Protein AF-A0AAV0KMB2-F1 (afdb_monomer_lite)

Secondary structure (DSSP, 8-state):
-TTTSHHHHHHHHHH-EEEEEEE-SS--TTSTT---HHHHHT-S-HHHHHHHHHHT--TT--EEEEEETTEEEEEEEE--

Sequence (80 aa):
MREKYPEFVRQLEKQGLIYNRVLGEKDNPNSPIGRGWKSTFLTENKAVAEERFVISKPSGGEMLFRLKGNIFFIILFVWV

Organism: NCBI:txid586396

InterPro domains:
  IPR042098 Glutarate 2-hydroxylase superfamily [G3DSA:3.60.130.10] (1-64)

pLDDT: mean 80.16, std 11.87, range [51.72, 95.56]

Foldseek 3Di:
DCVVCVPVVVCCQVPPDKDKDKAAQDADPVDPNRHHLCNVQVHNDPVSSVVSVVVPQPPAWDWDWDDDPRMTITITTHND

Radius of gyration: 15.43 Å; chains: 1; bounding box: 40×24×36 Å

Structure (mmCIF, N/CA/C/O backbone):
data_AF-A0AAV0KMB2-F1
#
_entry.id   AF-A0AAV0KMB2-F1
#
loop_
_atom_site.group_PDB
_atom_site.id
_atom_site.type_symbol
_atom_site.label_atom_id
_atom_site.label_alt_id
_atom_site.label_comp_id
_atom_site.label_asym_id
_atom_site.label_entity_id
_atom_site.label_seq_id
_atom_site.pdbx_PDB_ins_code
_atom_site.Cartn_x
_atom_site.Cartn_y
_atom_site.Cartn_z
_atom_site.occupancy
_atom_site.B_iso_or_equiv
_atom_site.auth_seq_id
_atom_site.auth_comp_id
_atom_site.auth_asym_id
_atom_site.auth_atom_id
_atom_site.pdbx_PDB_model_num
ATOM 1 N N . MET A 1 1 ? -17.802 8.247 9.342 1.00 82.19 1 MET A N 1
ATOM 2 C CA . MET A 1 1 ? -17.031 7.047 9.756 1.00 82.19 1 MET A CA 1
ATOM 3 C C . MET A 1 1 ? -16.906 6.943 11.266 1.00 82.19 1 MET A C 1
ATOM 5 O O . MET A 1 1 ? -17.393 5.960 11.803 1.00 82.19 1 MET A O 1
ATOM 9 N N . ARG A 1 2 ? -16.345 7.946 11.956 1.00 86.06 2 ARG A N 1
ATOM 10 C CA . ARG A 1 2 ? -16.196 7.926 13.423 1.00 86.06 2 ARG A CA 1
ATOM 11 C C . ARG A 1 2 ? -17.532 7.822 14.179 1.00 86.06 2 ARG A C 1
ATOM 13 O O . ARG A 1 2 ? -17.613 7.078 15.137 1.00 86.06 2 ARG A O 1
ATOM 20 N N . GLU A 1 3 ? -18.597 8.459 13.697 1.00 93.25 3 GLU A N 1
ATOM 21 C CA . GLU A 1 3 ? -19.934 8.363 14.322 1.00 93.25 3 GLU A CA 1
ATOM 22 C C . GLU A 1 3 ? -20.606 6.995 14.130 1.00 93.25 3 GLU A C 1
ATOM 24 O O . GLU A 1 3 ? -21.330 6.524 14.999 1.00 93.25 3 GLU A O 1
ATOM 29 N N . LYS A 1 4 ? -20.348 6.335 12.994 1.00 95.56 4 LYS A N 1
ATOM 30 C CA . LYS A 1 4 ? -20.968 5.049 12.636 1.00 95.56 4 LYS A CA 1
ATOM 31 C C . LYS A 1 4 ? -20.181 3.847 13.169 1.00 95.56 4 LYS A C 1
ATOM 33 O O . LYS A 1 4 ? -20.774 2.820 13.476 1.00 95.56 4 LYS A O 1
ATOM 38 N N . TYR A 1 5 ? -18.856 3.978 13.272 1.00 95.38 5 TYR A N 1
ATOM 39 C CA . TYR A 1 5 ? -17.931 2.937 13.730 1.00 95.38 5 TYR A CA 1
ATOM 40 C C . TYR A 1 5 ? -16.838 3.534 14.639 1.00 95.38 5 TYR A C 1
ATOM 42 O O . TYR A 1 5 ? -15.657 3.526 14.275 1.00 95.38 5 TYR A O 1
ATOM 50 N N . PRO A 1 6 ? -17.204 4.080 15.812 1.00 94.19 6 PRO A N 1
ATOM 51 C CA . PRO A 1 6 ? -16.268 4.801 16.682 1.00 94.19 6 PRO A CA 1
ATOM 52 C C . PRO A 1 6 ? -15.113 3.920 17.159 1.00 94.19 6 PRO A C 1
ATOM 54 O O . PRO A 1 6 ? -13.959 4.341 17.141 1.00 94.19 6 PRO A O 1
ATOM 57 N N . GLU A 1 7 ? -15.406 2.667 17.500 1.00 95.44 7 GLU A N 1
ATOM 58 C CA . GLU A 1 7 ? -14.401 1.715 17.973 1.00 95.44 7 GLU A CA 1
ATOM 59 C C . GLU A 1 7 ? -13.396 1.311 16.896 1.00 95.44 7 GLU A C 1
ATOM 61 O O . GLU A 1 7 ? -12.207 1.179 17.179 1.00 95.44 7 GLU A O 1
ATOM 66 N N . PHE A 1 8 ? -13.852 1.162 15.652 1.00 92.38 8 PHE A N 1
ATOM 67 C CA . PHE A 1 8 ? -12.971 0.868 14.525 1.00 92.38 8 PHE 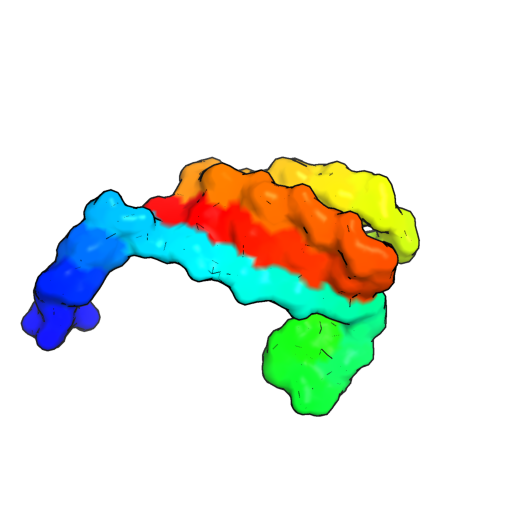A CA 1
ATOM 68 C C . PHE A 1 8 ? -11.983 2.012 14.298 1.00 92.38 8 PHE A C 1
ATOM 70 O O . PHE A 1 8 ? -10.781 1.784 14.209 1.00 92.38 8 PHE A O 1
ATOM 77 N N . VAL A 1 9 ? -12.480 3.251 14.278 1.00 92.62 9 VAL A N 1
ATOM 78 C CA . VAL A 1 9 ? -11.638 4.439 14.086 1.00 92.62 9 VAL A CA 1
ATOM 79 C C . VAL A 1 9 ? -10.636 4.599 15.233 1.00 92.62 9 VAL A C 1
ATOM 81 O O . VAL A 1 9 ? -9.454 4.801 14.976 1.00 92.62 9 VAL A O 1
A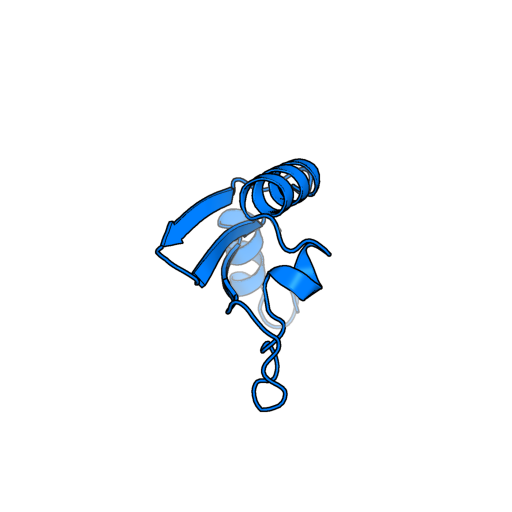TOM 84 N N . ARG A 1 10 ? -11.065 4.392 16.484 1.00 92.69 10 ARG A N 1
ATOM 85 C CA . ARG A 1 10 ? -10.170 4.421 17.652 1.00 92.69 10 ARG A CA 1
ATOM 86 C C . ARG A 1 10 ? -9.046 3.384 17.557 1.00 92.69 10 ARG A C 1
ATOM 88 O O . ARG A 1 10 ? -7.917 3.654 17.959 1.00 92.69 10 ARG A O 1
ATOM 95 N N . GLN A 1 11 ? -9.342 2.185 17.055 1.00 92.69 11 GLN A N 1
ATOM 96 C CA . GLN A 1 11 ? -8.324 1.151 16.861 1.00 92.69 11 GLN A CA 1
ATOM 97 C C . GLN A 1 11 ? -7.360 1.494 15.726 1.00 92.69 11 GLN A C 1
ATOM 99 O O . GLN A 1 11 ? -6.165 1.275 15.896 1.00 92.69 11 GLN A O 1
ATOM 104 N N . LEU A 1 12 ? -7.849 2.071 14.624 1.00 90.56 12 LEU A N 1
ATOM 105 C CA . LEU A 1 12 ? -6.998 2.536 13.525 1.00 90.56 12 LEU A CA 1
ATOM 106 C C . LEU A 1 12 ? -6.004 3.609 13.973 1.00 90.56 12 LEU A C 1
ATOM 108 O O . LEU A 1 12 ? -4.834 3.523 13.630 1.00 90.56 12 LEU A O 1
ATOM 112 N N . GLU A 1 13 ? -6.446 4.578 14.770 1.00 89.44 13 GLU A N 1
ATOM 113 C CA . GLU A 1 13 ? -5.574 5.633 15.310 1.00 89.44 13 GLU A CA 1
ATOM 114 C C . GLU A 1 13 ? -4.551 5.064 16.298 1.00 89.44 13 GLU A C 1
ATOM 116 O O . GLU A 1 13 ? -3.381 5.436 16.299 1.00 89.44 13 GLU A O 1
ATOM 121 N N . LYS A 1 14 ? -4.973 4.110 17.138 1.00 90.56 14 LYS A N 1
ATOM 122 C CA . LYS A 1 14 ? -4.086 3.498 18.134 1.00 90.56 14 LYS A CA 1
ATOM 123 C C . LYS A 1 14 ? -3.044 2.564 17.514 1.00 90.56 14 LYS A C 1
ATOM 125 O O . LYS A 1 14 ? -1.931 2.481 18.026 1.00 90.56 14 LYS A O 1
ATOM 130 N N . GLN A 1 15 ? -3.428 1.785 16.505 1.00 89.62 15 GLN A N 1
ATOM 131 C CA . GLN A 1 15 ? -2.611 0.689 15.967 1.00 89.62 15 GLN A CA 1
ATOM 132 C C . GLN A 1 15 ? -1.973 1.022 14.614 1.00 89.62 15 GLN A C 1
ATOM 134 O O . GLN A 1 15 ? -1.018 0.357 14.219 1.00 89.62 15 GLN A O 1
ATOM 139 N N . GLY A 1 16 ? -2.488 2.026 13.905 1.00 86.44 16 GLY A N 1
ATOM 140 C CA . GLY A 1 16 ? -2.123 2.304 12.524 1.00 86.44 16 GLY A CA 1
ATOM 141 C C . GLY A 1 16 ? -2.609 1.223 11.556 1.00 86.44 16 GLY A C 1
ATOM 142 O O . GLY A 1 16 ? -3.485 0.406 11.852 1.00 86.44 16 GLY A O 1
ATOM 143 N N . LEU A 1 17 ? -2.032 1.228 10.359 1.00 85.81 17 LEU A N 1
ATOM 144 C CA . LEU A 1 17 ? -2.320 0.291 9.281 1.00 85.81 17 LEU A CA 1
ATOM 145 C C . LEU A 1 17 ? -1.028 -0.235 8.664 1.00 85.81 17 LEU A C 1
ATOM 147 O O . LEU A 1 17 ? -0.059 0.504 8.498 1.00 85.81 17 LEU A O 1
ATOM 151 N N . ILE A 1 18 ? -1.050 -1.503 8.256 1.00 83.88 18 ILE A N 1
ATOM 152 C CA . ILE A 1 18 ? 0.027 -2.123 7.484 1.00 83.88 18 ILE A CA 1
ATOM 153 C C . ILE A 1 18 ? -0.481 -2.370 6.068 1.00 83.88 18 ILE A C 1
ATOM 155 O O . ILE A 1 18 ? -1.389 -3.172 5.848 1.00 83.88 18 ILE A O 1
ATOM 159 N N . TYR A 1 19 ? 0.133 -1.701 5.099 1.00 81.88 19 TYR A N 1
ATOM 160 C CA . TYR A 1 19 ? -0.146 -1.885 3.682 1.00 81.88 19 TYR A CA 1
ATOM 161 C C . TYR A 1 19 ? 0.918 -2.773 3.053 1.00 81.88 19 TYR A C 1
ATOM 163 O O . TYR A 1 19 ? 2.059 -2.355 2.858 1.00 81.88 19 TYR A O 1
ATOM 171 N N . ASN A 1 20 ? 0.514 -3.987 2.687 1.00 83.31 20 ASN A N 1
ATOM 172 C CA . ASN A 1 20 ? 1.350 -4.922 1.946 1.00 83.31 20 ASN A CA 1
ATOM 173 C C . ASN A 1 20 ? 1.006 -4.851 0.461 1.00 83.31 20 ASN A C 1
ATOM 175 O O . ASN A 1 20 ? -0.122 -5.145 0.061 1.00 83.31 20 ASN A O 1
ATOM 179 N N . ARG A 1 21 ? 1.984 -4.491 -0.369 1.0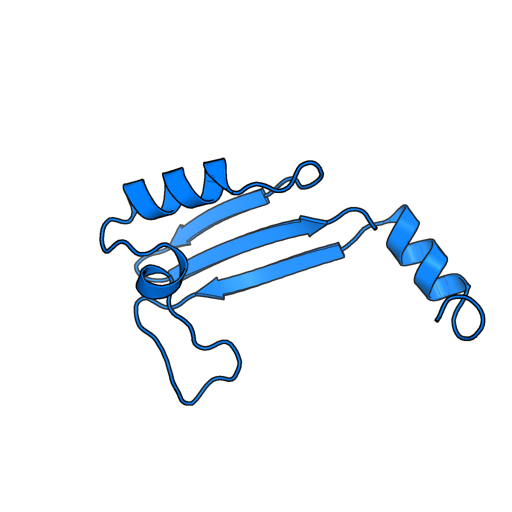0 83.69 21 ARG A N 1
ATOM 180 C CA . ARG A 1 21 ? 1.832 -4.445 -1.821 1.00 83.69 21 ARG A CA 1
ATOM 181 C C . ARG A 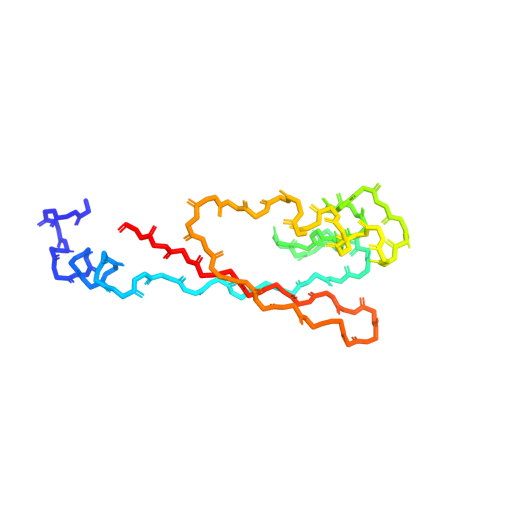1 21 ? 2.943 -5.214 -2.514 1.00 83.69 21 ARG A C 1
ATOM 183 O O . ARG A 1 21 ? 4.118 -5.090 -2.181 1.00 83.69 21 ARG A O 1
ATOM 190 N N . VAL A 1 22 ? 2.541 -5.988 -3.514 1.00 84.69 22 VAL A N 1
ATOM 191 C CA . VAL A 1 22 ? 3.433 -6.769 -4.364 1.00 84.69 22 VAL A CA 1
ATOM 192 C C . VAL A 1 22 ? 3.368 -6.192 -5.772 1.00 84.69 22 VAL A C 1
ATOM 194 O O . VAL A 1 22 ? 2.290 -6.123 -6.359 1.00 84.69 22 VAL A O 1
ATOM 197 N N . LEU A 1 23 ? 4.508 -5.753 -6.299 1.00 86.00 23 LEU A N 1
ATOM 198 C CA . LEU A 1 23 ? 4.630 -5.218 -7.652 1.00 86.00 23 LEU A CA 1
ATOM 199 C C . LEU A 1 23 ? 5.406 -6.209 -8.520 1.00 86.00 23 LEU A C 1
ATOM 201 O O . LEU A 1 23 ? 6.540 -6.580 -8.204 1.00 86.00 23 LEU A O 1
ATOM 205 N N . GLY A 1 24 ? 4.794 -6.621 -9.629 1.00 87.62 24 GLY A N 1
ATOM 206 C CA . GLY A 1 24 ? 5.485 -7.365 -10.679 1.00 87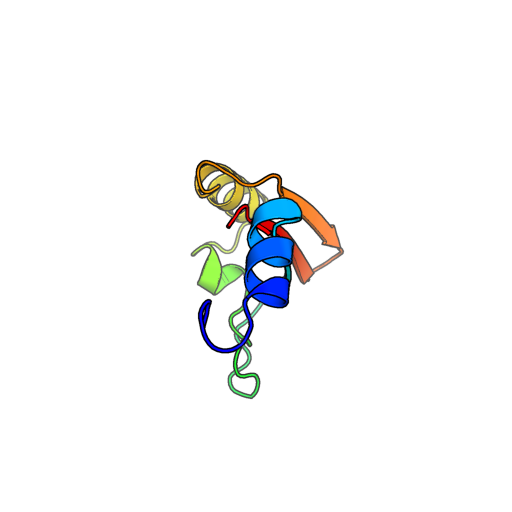.62 24 GLY A CA 1
ATOM 207 C C . GLY A 1 24 ? 6.479 -6.483 -11.437 1.00 87.62 24 GLY A C 1
ATOM 208 O O . GLY A 1 24 ? 6.560 -5.276 -11.218 1.00 87.62 24 GLY A O 1
ATOM 209 N N . GLU A 1 25 ? 7.244 -7.076 -12.349 1.00 87.94 25 GLU A N 1
ATOM 210 C CA . GLU A 1 25 ? 8.219 -6.324 -13.146 1.00 87.94 25 GLU A CA 1
ATOM 211 C C . GLU A 1 25 ? 7.570 -5.374 -14.159 1.00 87.94 25 GLU A C 1
ATOM 213 O O . GLU A 1 25 ? 8.004 -4.232 -14.306 1.00 87.94 25 GLU A O 1
ATOM 218 N N . LYS A 1 26 ? 6.520 -5.846 -14.833 1.00 89.31 26 LYS A N 1
ATOM 219 C CA . LYS A 1 26 ? 5.773 -5.116 -15.860 1.00 89.31 26 LYS A CA 1
ATOM 220 C C . LYS A 1 26 ? 4.343 -4.866 -15.405 1.00 89.31 26 LYS A C 1
ATOM 222 O O . LYS A 1 26 ? 3.854 -5.521 -14.484 1.00 89.31 26 LYS A O 1
ATOM 227 N N . ASP A 1 27 ? 3.684 -3.942 -16.090 1.00 91.38 27 ASP A N 1
ATOM 228 C CA . ASP A 1 27 ? 2.268 -3.682 -15.889 1.00 91.38 27 ASP A CA 1
ATOM 229 C C . ASP A 1 27 ? 1.418 -4.874 -16.355 1.00 91.38 27 ASP A C 1
ATOM 231 O O . ASP A 1 27 ? 1.675 -5.482 -17.395 1.00 91.38 27 ASP A O 1
ATOM 235 N N . ASN A 1 28 ? 0.394 -5.198 -15.572 1.00 90.56 28 ASN A N 1
ATOM 236 C CA . ASN A 1 28 ? -0.618 -6.194 -15.880 1.00 90.56 28 ASN A CA 1
ATOM 237 C C . ASN A 1 28 ? -1.989 -5.500 -15.976 1.00 90.56 28 ASN A C 1
ATOM 239 O O . ASN A 1 28 ? -2.569 -5.178 -14.936 1.00 90.56 28 ASN A O 1
ATOM 243 N N . PRO A 1 29 ? -2.532 -5.298 -17.190 1.00 90.19 29 PRO A N 1
ATOM 244 C CA . PRO A 1 29 ? -3.808 -4.609 -17.383 1.00 90.19 29 PRO A CA 1
ATOM 245 C C . PRO A 1 29 ? -5.009 -5.391 -16.832 1.00 90.19 29 PRO A C 1
ATOM 247 O O . PRO A 1 29 ? -6.059 -4.806 -16.593 1.00 90.19 29 PRO A O 1
ATOM 250 N N . ASN A 1 30 ? -4.857 -6.695 -16.578 1.00 91.44 30 ASN A N 1
ATOM 251 C CA . ASN A 1 30 ? -5.927 -7.539 -16.044 1.00 91.44 30 ASN A CA 1
ATOM 252 C C . ASN A 1 30 ? -6.039 -7.472 -14.512 1.00 91.44 30 ASN A C 1
ATOM 254 O O . ASN A 1 30 ? -6.910 -8.115 -13.933 1.00 91.44 30 ASN A O 1
ATOM 258 N N . SER A 1 31 ? -5.151 -6.733 -13.837 1.00 85.56 31 SER A N 1
ATOM 259 C CA . SER A 1 31 ? -5.191 -6.551 -12.386 1.00 85.56 31 SER A CA 1
ATOM 260 C C . SER A 1 31 ? -5.489 -5.090 -12.034 1.00 85.56 31 SER A C 1
ATOM 262 O O . SER A 1 31 ? -4.762 -4.206 -12.494 1.00 85.56 31 SER A O 1
ATOM 264 N N . PRO A 1 32 ? -6.474 -4.808 -11.153 1.00 84.19 32 PRO A N 1
ATOM 265 C CA . PRO A 1 32 ? -6.796 -3.443 -10.716 1.00 84.19 32 PRO A CA 1
ATOM 266 C C . PRO A 1 32 ? -5.607 -2.681 -10.111 1.00 84.19 32 PRO A C 1
ATOM 268 O O . PRO A 1 32 ? -5.547 -1.457 -10.169 1.00 84.19 32 PRO A O 1
ATOM 271 N N . ILE A 1 33 ? -4.644 -3.407 -9.536 1.00 83.31 33 ILE A N 1
ATOM 272 C CA . ILE A 1 33 ? -3.414 -2.862 -8.942 1.00 83.31 33 ILE A CA 1
ATOM 273 C C . ILE A 1 33 ? -2.157 -3.297 -9.702 1.00 83.31 33 ILE A C 1
ATOM 275 O O . ILE A 1 33 ? -1.051 -3.173 -9.172 1.00 83.31 33 ILE A O 1
ATOM 279 N N . GLY A 1 34 ? -2.321 -3.787 -10.934 1.00 86.44 34 GLY A N 1
ATOM 280 C CA . GLY A 1 34 ? -1.311 -4.480 -11.731 1.00 86.44 34 GLY A CA 1
ATOM 281 C C . GLY A 1 34 ? -0.146 -3.635 -12.225 1.00 86.44 34 GLY A C 1
ATOM 282 O O . GLY A 1 34 ? 0.623 -4.124 -13.041 1.00 86.44 34 GLY A O 1
ATOM 283 N N . ARG A 1 35 ? 0.013 -2.393 -11.761 1.00 88.44 35 ARG A N 1
ATOM 284 C CA . ARG A 1 35 ? 1.179 -1.573 -12.097 1.00 88.44 35 ARG A CA 1
ATOM 285 C C . ARG A 1 35 ? 2.459 -2.251 -11.595 1.00 88.44 35 ARG A C 1
ATOM 287 O O . ARG A 1 35 ? 2.553 -2.596 -10.418 1.00 88.44 35 ARG A O 1
ATOM 294 N N . GLY A 1 36 ? 3.434 -2.423 -12.476 1.00 89.50 36 GLY A N 1
ATOM 295 C CA . GLY A 1 36 ? 4.740 -2.978 -12.165 1.00 89.50 36 GLY A CA 1
ATOM 296 C C . GLY A 1 36 ? 5.650 -1.970 -11.468 1.00 89.50 36 GLY A C 1
ATOM 297 O O . GLY A 1 36 ? 5.402 -0.759 -11.458 1.00 89.50 36 GLY A O 1
ATOM 298 N N . TRP A 1 37 ? 6.737 -2.459 -10.876 1.00 87.88 37 TRP A N 1
ATOM 299 C CA . TRP A 1 37 ? 7.685 -1.597 -10.171 1.00 87.88 37 TRP A CA 1
ATOM 300 C C . TRP A 1 37 ? 8.436 -0.669 -11.129 1.00 87.88 37 TRP A C 1
ATOM 302 O O . TRP A 1 37 ? 8.701 0.470 -10.758 1.00 87.88 37 TRP A O 1
ATOM 312 N N . LYS A 1 38 ? 8.696 -1.092 -12.376 1.00 89.38 38 LYS A N 1
ATOM 313 C CA . LYS A 1 38 ? 9.362 -0.240 -13.375 1.00 89.38 38 LYS A CA 1
ATOM 314 C C . LYS A 1 38 ? 8.550 1.014 -13.683 1.00 89.38 38 LYS A C 1
ATOM 316 O O . LYS A 1 38 ? 9.081 2.118 -13.632 1.00 89.38 38 LYS A O 1
ATOM 321 N N . SER A 1 39 ? 7.247 0.850 -13.903 1.00 89.81 39 SER A N 1
ATOM 322 C CA . SER A 1 39 ? 6.312 1.960 -14.116 1.00 89.81 39 SER A CA 1
ATOM 323 C C . SER A 1 39 ? 6.037 2.752 -12.834 1.00 89.81 39 SER A C 1
ATOM 325 O O . SER A 1 39 ? 5.755 3.943 -12.895 1.00 89.81 39 SER A O 1
ATOM 327 N N . THR A 1 40 ? 6.127 2.120 -11.658 1.00 87.56 40 THR A N 1
ATOM 328 C CA . THR A 1 40 ? 5.934 2.801 -10.364 1.00 87.56 40 THR A CA 1
ATOM 329 C C . THR A 1 40 ? 7.117 3.703 -10.009 1.00 87.56 40 THR A C 1
ATOM 331 O O . THR A 1 40 ? 6.911 4.821 -9.548 1.00 87.56 40 THR A O 1
ATOM 334 N N . PHE A 1 41 ? 8.345 3.242 -10.249 1.00 86.50 41 PHE A N 1
ATOM 335 C CA . PHE A 1 41 ? 9.574 3.961 -9.902 1.00 86.50 41 PHE A CA 1
ATOM 336 C C . PHE A 1 41 ? 10.242 4.651 -11.091 1.00 86.50 41 PHE A C 1
ATOM 338 O O . PHE A 1 41 ? 11.288 5.278 -10.918 1.00 86.50 41 PHE A O 1
ATOM 345 N N . LEU A 1 42 ? 9.647 4.552 -12.283 1.00 88.19 42 LEU A N 1
ATOM 346 C CA . LEU A 1 42 ? 10.113 5.156 -13.536 1.00 88.19 42 LEU A CA 1
ATOM 347 C C . LEU A 1 42 ? 11.577 4.815 -13.850 1.00 88.19 42 LEU A C 1
ATOM 349 O O . LEU A 1 42 ? 12.380 5.682 -14.200 1.00 88.19 42 LEU A O 1
ATOM 353 N N . THR A 1 43 ? 11.954 3.557 -13.636 1.00 88.62 43 THR A N 1
ATOM 354 C CA . THR A 1 43 ? 13.322 3.069 -13.833 1.00 88.62 43 THR A CA 1
ATOM 355 C C . THR A 1 43 ? 13.324 1.577 -14.125 1.00 88.62 43 THR A C 1
ATOM 357 O O . THR A 1 43 ? 12.480 0.835 -13.630 1.00 88.62 43 THR A O 1
ATOM 360 N N . GLU A 1 44 ? 14.301 1.125 -14.904 1.00 89.44 44 GLU A N 1
ATOM 361 C CA . GLU A 1 44 ? 14.554 -0.300 -15.133 1.00 89.44 44 GLU A CA 1
ATOM 362 C C . GLU A 1 44 ? 15.641 -0.865 -14.214 1.00 89.44 44 GLU A C 1
ATOM 364 O O . GLU A 1 44 ? 15.844 -2.079 -14.166 1.00 89.44 44 GLU A O 1
ATOM 369 N N . ASN A 1 45 ? 16.335 0.001 -13.470 1.00 88.12 45 ASN A N 1
ATOM 370 C CA . ASN A 1 45 ? 17.381 -0.398 -12.541 1.00 88.12 45 ASN A CA 1
ATOM 371 C C . ASN A 1 45 ? 16.795 -0.587 -11.135 1.00 88.12 45 ASN A C 1
ATOM 373 O O . ASN A 1 45 ? 16.257 0.352 -10.545 1.00 88.12 45 ASN A O 1
ATOM 377 N N . LYS A 1 46 ? 16.947 -1.801 -10.593 1.00 82.00 46 LYS A N 1
ATOM 378 C CA . LYS A 1 46 ? 16.465 -2.185 -9.259 1.00 82.00 46 LYS A CA 1
ATOM 379 C C . LYS A 1 46 ? 17.060 -1.310 -8.149 1.00 82.00 46 LYS A C 1
ATOM 381 O O . LYS A 1 46 ? 16.306 -0.845 -7.306 1.00 82.00 46 LYS A O 1
ATOM 386 N N . ALA A 1 47 ? 18.357 -1.002 -8.200 1.00 84.50 47 ALA A N 1
ATOM 387 C CA . ALA A 1 47 ? 19.016 -0.175 -7.185 1.00 84.50 47 ALA A CA 1
ATOM 388 C C . ALA A 1 47 ? 18.470 1.265 -7.176 1.00 84.50 47 ALA A C 1
ATOM 390 O O . ALA A 1 47 ? 18.231 1.846 -6.124 1.00 84.50 47 ALA A O 1
ATOM 391 N N . VAL A 1 48 ? 18.183 1.815 -8.360 1.00 86.19 48 VAL A N 1
ATOM 392 C CA . VAL A 1 48 ? 17.571 3.149 -8.491 1.00 86.19 48 VAL A CA 1
ATOM 393 C C . VAL A 1 48 ? 16.111 3.131 -8.031 1.00 86.19 48 VAL A C 1
ATOM 395 O O . VAL A 1 48 ? 15.637 4.100 -7.443 1.00 86.19 48 VAL A O 1
ATOM 398 N N . ALA A 1 49 ? 15.378 2.041 -8.288 1.00 82.62 49 ALA A N 1
ATOM 399 C CA . ALA A 1 49 ? 14.013 1.880 -7.789 1.00 82.62 49 ALA A CA 1
ATOM 400 C C . ALA A 1 49 ? 13.987 1.857 -6.256 1.00 82.62 49 ALA A C 1
ATOM 402 O O . ALA A 1 49 ? 13.144 2.514 -5.652 1.00 82.62 49 ALA A O 1
ATOM 403 N N . GLU A 1 50 ? 14.934 1.150 -5.640 1.00 78.12 50 GLU A N 1
ATOM 404 C CA . GLU A 1 50 ? 15.122 1.116 -4.189 1.00 78.12 50 GLU A CA 1
ATOM 405 C C . GLU A 1 50 ? 15.434 2.497 -3.612 1.00 78.12 50 GLU A C 1
ATOM 407 O O . GLU A 1 50 ? 14.774 2.929 -2.669 1.00 78.12 50 GLU A O 1
ATOM 412 N N . GLU A 1 51 ? 16.387 3.219 -4.201 1.00 81.69 51 GLU A N 1
ATOM 413 C CA . GLU A 1 51 ? 16.761 4.565 -3.759 1.00 81.69 51 GLU A CA 1
ATOM 414 C C . GLU A 1 51 ? 15.572 5.533 -3.831 1.00 81.69 51 GLU A C 1
ATOM 416 O O . GLU A 1 51 ? 15.220 6.175 -2.839 1.00 81.69 51 GLU A O 1
ATOM 421 N N . ARG A 1 52 ? 14.890 5.592 -4.983 1.00 80.38 52 ARG A N 1
ATOM 422 C CA . ARG A 1 52 ? 13.707 6.447 -5.175 1.00 80.38 52 ARG A CA 1
ATOM 423 C C . ARG A 1 52 ? 12.595 6.105 -4.196 1.00 80.38 52 ARG A C 1
ATOM 425 O O . ARG A 1 52 ? 11.900 6.996 -3.712 1.00 80.38 52 ARG A O 1
ATOM 432 N N . PHE A 1 53 ? 12.440 4.824 -3.884 1.00 72.50 53 PHE A N 1
ATOM 433 C CA . PHE A 1 53 ? 11.460 4.375 -2.915 1.00 72.50 53 PHE A CA 1
ATOM 434 C C . PHE A 1 53 ? 11.802 4.830 -1.492 1.00 72.50 53 PHE A C 1
ATOM 436 O O . PHE A 1 53 ? 10.927 5.338 -0.791 1.00 72.50 53 PHE A O 1
ATOM 443 N N . VAL A 1 54 ? 13.073 4.744 -1.086 1.00 67.38 54 VAL A N 1
ATOM 444 C CA . VAL A 1 54 ? 13.545 5.250 0.214 1.00 67.38 54 VAL A CA 1
ATOM 445 C C . VAL A 1 54 ? 13.373 6.767 0.326 1.00 67.38 54 VAL A C 1
ATOM 447 O O . VAL A 1 54 ? 12.952 7.241 1.380 1.00 67.38 54 VAL A O 1
ATOM 450 N N . ILE A 1 55 ? 13.629 7.518 -0.749 1.00 58.88 55 ILE A N 1
ATOM 451 C CA . ILE A 1 55 ? 13.426 8.978 -0.794 1.00 58.88 55 ILE A CA 1
ATOM 452 C C . ILE A 1 55 ? 11.936 9.334 -0.678 1.00 58.88 55 ILE A C 1
ATOM 454 O O . ILE A 1 55 ? 11.583 10.326 -0.048 1.00 58.88 55 ILE A O 1
ATOM 458 N N . SER A 1 56 ? 11.047 8.510 -1.240 1.00 62.97 56 SER A N 1
ATOM 459 C CA . SER A 1 56 ? 9.596 8.738 -1.217 1.00 62.97 56 SER A CA 1
ATOM 460 C C . SER A 1 56 ? 8.900 8.402 0.110 1.00 62.97 56 SER A C 1
ATOM 462 O O . SER A 1 56 ? 7.673 8.491 0.179 1.00 62.97 56 SER A O 1
ATOM 464 N N . LYS A 1 57 ? 9.639 7.992 1.154 1.00 61.97 57 LYS A N 1
ATOM 465 C CA . LYS A 1 57 ? 9.059 7.639 2.459 1.00 61.97 57 LYS A CA 1
ATOM 466 C C . LYS A 1 57 ? 8.212 8.802 3.001 1.00 61.97 57 LYS A C 1
ATOM 468 O O . LYS 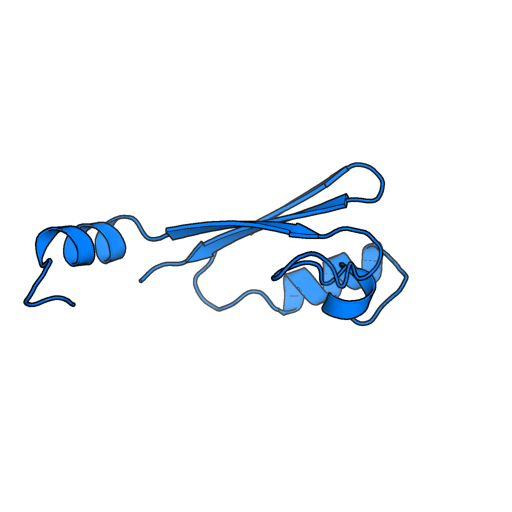A 1 57 ? 8.767 9.870 3.264 1.00 61.97 57 LYS A O 1
ATOM 473 N N . PRO A 1 58 ? 6.894 8.621 3.209 1.00 57.66 58 PRO A N 1
ATOM 474 C CA . PRO A 1 58 ? 6.098 9.640 3.873 1.00 57.66 58 PRO A CA 1
ATOM 475 C C . PRO A 1 58 ? 6.596 9.814 5.313 1.00 57.66 58 PRO A C 1
ATOM 477 O O . PRO A 1 58 ? 6.965 8.846 5.983 1.00 57.66 58 PRO A O 1
ATOM 480 N N . SER A 1 59 ? 6.616 11.059 5.787 1.00 51.72 59 SER A N 1
ATOM 481 C CA . SER A 1 59 ? 6.958 11.420 7.163 1.00 51.72 59 SER A CA 1
ATOM 482 C C . SER A 1 59 ? 5.939 10.801 8.125 1.00 51.72 59 SER A C 1
ATOM 484 O O . SER A 1 59 ? 4.888 11.386 8.370 1.00 51.72 59 SER A O 1
ATOM 486 N N . GLY A 1 60 ? 6.219 9.592 8.612 1.00 52.47 60 GLY A N 1
ATOM 487 C CA . GLY A 1 60 ? 5.324 8.858 9.511 1.00 52.47 60 GLY A CA 1
ATOM 488 C C . GLY A 1 60 ? 5.117 7.382 9.171 1.00 52.47 60 GLY A C 1
ATOM 489 O O . GLY A 1 60 ? 4.098 6.830 9.557 1.00 52.47 60 GLY A O 1
ATOM 490 N N . GLY A 1 61 ? 6.031 6.726 8.453 1.00 53.69 61 GLY A N 1
ATOM 491 C CA . GLY A 1 61 ? 5.951 5.282 8.233 1.00 53.69 61 GLY A CA 1
ATOM 492 C C . GLY A 1 61 ? 7.306 4.597 8.308 1.00 53.69 61 GLY A C 1
ATOM 493 O O . GLY A 1 61 ? 8.258 5.010 7.646 1.00 53.69 61 GLY A O 1
ATOM 494 N N . GLU A 1 62 ? 7.392 3.521 9.088 1.00 56.00 62 GLU A N 1
ATOM 495 C CA . GLU A 1 62 ? 8.442 2.526 8.891 1.00 56.00 62 GLU A CA 1
ATOM 496 C C . GLU A 1 62 ? 8.082 1.682 7.670 1.00 56.00 62 GLU A C 1
ATOM 498 O O . GLU A 1 62 ? 6.913 1.540 7.304 1.00 56.00 62 GLU A O 1
ATOM 503 N N . MET A 1 63 ? 9.087 1.175 6.965 1.00 58.34 63 MET A N 1
ATOM 504 C CA . MET A 1 63 ? 8.838 0.457 5.727 1.00 58.34 63 MET A CA 1
ATOM 505 C C . MET A 1 63 ? 9.903 -0.597 5.506 1.00 58.34 63 MET A C 1
ATOM 507 O O . MET A 1 63 ? 11.096 -0.288 5.466 1.00 58.34 63 MET A O 1
ATOM 511 N N . LEU A 1 64 ? 9.455 -1.843 5.367 1.00 59.59 64 LEU A N 1
ATOM 512 C CA . LEU A 1 64 ? 10.325 -2.990 5.150 1.00 59.59 64 LEU A CA 1
ATOM 513 C C . LEU A 1 64 ? 10.317 -3.371 3.674 1.00 59.59 64 LEU A C 1
ATOM 515 O O . LEU A 1 64 ? 9.271 -3.594 3.061 1.00 59.59 64 LEU A O 1
ATOM 519 N N . PHE A 1 65 ? 11.523 -3.433 3.121 1.00 61.66 65 PHE A N 1
ATOM 520 C CA . PHE A 1 65 ? 11.792 -3.732 1.727 1.00 61.66 65 PHE A CA 1
ATOM 521 C C . PHE A 1 65 ? 12.400 -5.130 1.596 1.00 61.66 65 PHE A C 1
ATOM 523 O O . PHE A 1 65 ? 13.310 -5.497 2.342 1.00 61.66 65 PHE A O 1
ATOM 530 N N . ARG A 1 66 ? 11.916 -5.912 0.624 1.00 61.00 66 ARG A N 1
ATOM 531 C CA . ARG A 1 66 ? 12.569 -7.167 0.237 1.00 61.00 66 ARG A CA 1
ATOM 532 C C . ARG A 1 66 ? 12.334 -7.471 -1.235 1.00 61.00 66 ARG A C 1
ATOM 534 O O . ARG A 1 66 ? 11.269 -7.955 -1.603 1.00 61.00 66 ARG A O 1
ATOM 541 N N . LEU A 1 67 ? 13.339 -7.262 -2.078 1.00 62.16 67 LEU A N 1
ATOM 542 C CA . LEU A 1 67 ? 13.348 -7.869 -3.408 1.00 62.16 67 LEU A CA 1
ATOM 543 C C . LEU A 1 67 ? 13.571 -9.379 -3.286 1.00 62.16 67 LEU A C 1
ATOM 545 O O . LEU A 1 67 ? 14.537 -9.838 -2.675 1.00 62.16 67 LEU A O 1
ATOM 549 N N . LYS A 1 68 ? 12.686 -10.163 -3.904 1.00 65.38 68 LYS A N 1
ATOM 550 C CA . LYS A 1 68 ? 12.914 -11.589 -4.169 1.00 65.38 68 LYS A CA 1
ATOM 551 C C . LYS A 1 68 ? 12.750 -11.826 -5.668 1.00 65.38 68 LYS A C 1
ATOM 553 O O . LYS A 1 68 ? 11.635 -11.830 -6.184 1.00 65.38 68 LYS A O 1
ATOM 558 N N . GLY A 1 69 ? 13.865 -11.995 -6.378 1.00 73.62 69 GLY A N 1
ATOM 559 C CA . GLY A 1 69 ? 13.864 -12.192 -7.831 1.00 73.62 69 GLY A CA 1
ATOM 560 C C . GLY A 1 69 ? 13.368 -10.956 -8.593 1.00 73.62 69 GLY A C 1
ATOM 561 O O . GLY A 1 69 ? 13.997 -9.896 -8.533 1.00 73.62 69 GLY A O 1
ATOM 562 N N . ASN A 1 70 ? 12.253 -11.094 -9.318 1.00 70.69 70 ASN A N 1
ATOM 563 C CA . ASN A 1 70 ? 11.651 -10.033 -10.148 1.00 70.69 70 ASN A CA 1
ATOM 564 C C . ASN A 1 70 ? 10.431 -9.357 -9.504 1.00 70.69 70 ASN A C 1
ATOM 566 O O . ASN A 1 70 ? 9.732 -8.588 -10.163 1.00 70.69 70 ASN A O 1
ATOM 570 N N . ILE A 1 71 ? 10.174 -9.645 -8.228 1.00 73.19 71 ILE A N 1
ATOM 571 C CA . ILE A 1 71 ? 9.004 -9.160 -7.502 1.00 73.19 71 ILE A CA 1
ATOM 572 C C . ILE A 1 71 ? 9.441 -8.155 -6.436 1.00 73.19 71 ILE A C 1
ATOM 574 O O . ILE A 1 71 ? 10.318 -8.447 -5.618 1.00 73.19 71 ILE A O 1
ATOM 578 N N . PHE A 1 72 ? 8.797 -6.987 -6.445 1.00 75.88 72 PHE A N 1
ATOM 579 C CA . PHE A 1 72 ? 8.980 -5.920 -5.465 1.00 75.88 72 PHE A CA 1
ATOM 580 C C . PHE A 1 72 ? 7.950 -6.064 -4.342 1.00 75.88 72 PHE A C 1
ATOM 582 O O . PHE A 1 72 ? 6.748 -6.047 -4.607 1.00 75.88 72 PHE A O 1
ATOM 589 N N . PHE A 1 73 ? 8.411 -6.187 -3.096 1.00 76.62 73 PHE A N 1
ATOM 590 C CA . PHE A 1 73 ? 7.549 -6.186 -1.913 1.00 76.62 73 PHE A CA 1
ATOM 591 C C . PHE A 1 73 ? 7.662 -4.851 -1.188 1.00 76.62 73 PHE A C 1
ATOM 593 O O . PHE A 1 73 ? 8.762 -4.397 -0.870 1.00 76.62 73 PHE A O 1
ATOM 600 N N . ILE A 1 74 ? 6.508 -4.254 -0.919 1.00 75.81 74 ILE A N 1
ATOM 601 C CA . ILE A 1 74 ? 6.353 -2.993 -0.207 1.00 75.81 74 ILE A CA 1
ATOM 602 C C . ILE A 1 74 ? 5.492 -3.265 1.022 1.00 75.81 74 ILE A C 1
ATOM 604 O O . ILE A 1 74 ? 4.342 -3.674 0.880 1.00 75.81 74 ILE A O 1
ATOM 608 N N . ILE A 1 75 ? 6.049 -3.037 2.208 1.00 76.25 75 ILE A N 1
ATOM 609 C CA . ILE A 1 75 ? 5.318 -3.064 3.478 1.00 76.25 75 ILE A CA 1
ATOM 610 C C . ILE A 1 75 ? 5.377 -1.654 4.047 1.00 76.25 75 ILE A C 1
ATOM 612 O O . ILE A 1 75 ? 6.430 -1.258 4.534 1.00 76.25 75 ILE A O 1
ATOM 616 N N . LEU A 1 76 ? 4.287 -0.896 3.951 1.00 72.38 76 LEU A N 1
ATOM 617 C CA . LEU A 1 76 ? 4.185 0.464 4.482 1.00 72.38 76 LEU A CA 1
ATOM 618 C C . LEU A 1 76 ? 3.396 0.447 5.792 1.00 72.38 76 LEU A C 1
ATOM 620 O O . LEU A 1 76 ? 2.236 0.034 5.804 1.00 72.38 76 LEU A O 1
ATOM 624 N N . PHE A 1 77 ? 4.003 0.944 6.864 1.00 73.81 77 PHE A N 1
ATOM 625 C CA . PHE A 1 77 ? 3.296 1.255 8.101 1.00 73.81 77 PHE A CA 1
ATOM 626 C C . PHE A 1 77 ? 2.770 2.691 8.017 1.00 73.81 77 PHE A C 1
ATOM 628 O O . PHE A 1 77 ? 3.523 3.604 7.688 1.00 73.81 77 PHE A O 1
ATOM 635 N N . VAL A 1 78 ? 1.479 2.892 8.272 1.00 73.81 78 VAL A N 1
ATOM 636 C CA . VAL A 1 78 ? 0.829 4.210 8.259 1.00 73.81 78 VAL A CA 1
ATOM 637 C C . VAL A 1 78 ? 0.199 4.450 9.621 1.00 73.81 78 VAL A C 1
ATOM 639 O O . VAL A 1 78 ? -0.652 3.669 10.044 1.00 73.81 78 VAL A O 1
ATOM 642 N N . TRP A 1 79 ? 0.588 5.533 10.286 1.00 74.44 79 TRP A N 1
ATOM 643 C CA . TRP A 1 79 ? -0.118 6.032 11.466 1.00 74.44 79 TRP A CA 1
ATOM 644 C C . TRP A 1 79 ? -1.290 6.911 11.010 1.00 74.44 79 TRP A C 1
ATOM 646 O O . TRP A 1 79 ? -1.111 7.759 10.133 1.00 74.44 79 TRP A O 1
ATOM 656 N N . VAL A 1 80 ? -2.488 6.641 11.539 1.00 67.94 80 VAL A N 1
ATOM 657 C CA . VAL A 1 80 ? -3.747 7.337 11.201 1.00 67.94 80 VAL A CA 1
ATOM 658 C C . VAL A 1 80 ? -4.034 8.423 12.224 1.00 67.94 80 VAL A C 1
ATOM 660 O O . VAL A 1 80 ? -3.835 8.141 13.425 1.00 67.94 80 VAL A O 1
#